Protein AF-A0A2X3LSR6-F1 (afdb_monomer)

InterPro domains:
  IPR012340 Nucleic acid-binding, OB-fold [G3DSA:2.40.50.140] (15-97)
  IPR012340 Nucleic acid-binding, OB-fold [SSF50249] (13-92)

Secondary structure (DSSP, 8-state):
--SSSSHHHHHHHHHHHHHHHHHHHHHHHHHHS-SS---------HHHHHHHHTTS-HHHHHHH--------EEEEEEEETTEEEEEEE-TTS-S------

Mean predicted aligned error: 12.66 Å

Organism: Escherichia coli (NCBI:txid562)

Nearest PDB structures (foldseek):
  1bbw-assembly1_A-2  TM=9.838E-01  e=3.646E-09  Escherichia coli K-12
  1e1o-assembly1_A-2  TM=9.944E-01  e=1.949E-08  Escherichia coli K-12
  1e1t-assembly1_A  TM=9.939E-01  e=5.697E-08  Escherichia coli K-12
  4ex5-assembly1_A  TM=9.685E-01  e=3.325E-05  Burkholderia thailandensis E264
  4ex5-assembly1_B  TM=9.682E-01  e=3.325E-05  Burkholderia thailandensis E264

Sequence (101 aa):
MSEQHAQGADAVVDLNNELKTRREKLANLREQGIAFPNDFRRDHTSDQLHAEFDGKENEELEALNIEVAVAGRMMTRRIMGKASFVTLQDGGWPHSAVRCP

Structure (mmCIF, N/CA/C/O backbone):
data_AF-A0A2X3LSR6-F1
#
_entry.id   AF-A0A2X3LSR6-F1
#
loop_
_atom_site.group_PDB
_atom_site.id
_atom_site.type_symbol
_atom_site.label_atom_id
_atom_site.label_alt_id
_atom_site.label_comp_id
_atom_site.label_asym_id
_atom_site.label_entity_id
_atom_site.label_seq_id
_atom_site.pdbx_PDB_ins_code
_atom_site.Cartn_x
_atom_site.Cartn_y
_atom_site.Cartn_z
_atom_site.occupancy
_atom_site.B_iso_or_equiv
_atom_site.auth_seq_id
_atom_site.auth_comp_id
_atom_site.auth_asym_id
_atom_site.auth_atom_id
_atom_site.pdbx_PDB_model_num
ATOM 1 N N . MET A 1 1 ? 6.698 40.390 -19.262 1.00 45.34 1 MET A N 1
ATOM 2 C CA . MET A 1 1 ? 6.266 39.426 -20.300 1.00 45.34 1 MET A CA 1
ATOM 3 C C . MET A 1 1 ? 7.472 38.615 -20.785 1.00 45.34 1 MET A C 1
ATOM 5 O O . MET A 1 1 ? 7.855 38.771 -21.935 1.00 45.34 1 MET A O 1
ATOM 9 N N . SER A 1 2 ? 8.123 37.798 -19.939 1.00 52.44 2 SER A N 1
ATOM 10 C CA . SER A 1 2 ? 9.283 36.992 -20.395 1.00 52.44 2 SER A CA 1
ATOM 11 C C . SER A 1 2 ? 9.573 35.696 -19.619 1.00 52.44 2 SER A C 1
ATOM 13 O O . SER A 1 2 ? 10.540 35.030 -19.955 1.00 52.44 2 SER A O 1
ATOM 15 N N . GLU A 1 3 ? 8.772 35.273 -18.635 1.00 54.12 3 GLU A N 1
ATOM 16 C CA . GLU A 1 3 ? 9.181 34.156 -17.750 1.00 54.12 3 GLU A CA 1
ATOM 17 C C . GLU A 1 3 ? 8.382 32.851 -17.914 1.00 54.12 3 GLU A C 1
ATOM 19 O O . GLU A 1 3 ? 8.612 31.891 -17.190 1.00 54.12 3 GLU A O 1
ATOM 24 N N . GLN A 1 4 ? 7.470 32.749 -18.886 1.00 53.97 4 GLN A N 1
ATOM 25 C CA . GLN A 1 4 ? 6.543 31.604 -18.962 1.00 53.97 4 GLN A CA 1
ATOM 26 C C . GLN A 1 4 ? 6.953 30.458 -19.909 1.00 53.97 4 GLN A C 1
ATOM 28 O O . GLN A 1 4 ? 6.212 29.491 -20.026 1.00 53.97 4 GLN A O 1
ATOM 33 N N . HIS A 1 5 ? 8.119 30.502 -20.566 1.00 49.12 5 HIS A N 1
ATOM 34 C CA . HIS A 1 5 ? 8.495 29.485 -21.571 1.00 49.12 5 HIS A CA 1
ATOM 35 C C . HIS A 1 5 ? 9.555 28.449 -21.138 1.00 49.12 5 HIS A C 1
ATOM 37 O O . HIS A 1 5 ? 9.809 27.513 -21.892 1.00 49.12 5 HIS A O 1
ATOM 43 N N . ALA A 1 6 ? 10.145 28.550 -19.941 1.00 52.84 6 ALA A N 1
ATOM 44 C CA . ALA A 1 6 ? 11.178 27.602 -19.485 1.00 52.84 6 ALA A CA 1
ATOM 45 C C . ALA A 1 6 ? 10.617 26.314 -18.841 1.00 52.84 6 ALA A C 1
ATOM 47 O O . ALA A 1 6 ? 11.279 25.283 -18.834 1.00 52.84 6 ALA A O 1
ATOM 48 N N . GLN A 1 7 ? 9.375 26.330 -18.349 1.00 53.84 7 GLN A N 1
ATOM 49 C CA . GLN A 1 7 ? 8.830 25.248 -17.513 1.00 53.84 7 GLN A CA 1
ATOM 50 C C . GLN A 1 7 ? 8.427 23.973 -18.284 1.00 53.84 7 GLN A C 1
ATOM 52 O O . GLN A 1 7 ? 8.248 22.920 -17.680 1.00 53.84 7 GLN A O 1
ATOM 57 N N . GLY A 1 8 ? 8.288 24.038 -19.613 1.00 55.38 8 GLY A N 1
ATOM 58 C CA . GLY A 1 8 ? 7.848 22.893 -20.423 1.00 55.38 8 GLY A CA 1
ATOM 59 C C . GLY A 1 8 ? 8.957 21.900 -20.785 1.00 55.38 8 GLY A C 1
ATOM 60 O O . GLY A 1 8 ? 8.681 20.713 -20.931 1.00 55.38 8 GLY A O 1
ATOM 61 N N . ALA A 1 9 ? 10.203 22.360 -20.931 1.00 59.91 9 ALA A N 1
ATOM 62 C CA . ALA A 1 9 ? 11.318 21.508 -21.354 1.00 59.91 9 ALA A CA 1
ATOM 63 C C . ALA A 1 9 ? 11.869 20.660 -20.195 1.00 59.91 9 ALA A C 1
ATOM 65 O O . ALA A 1 9 ? 12.083 19.460 -20.372 1.00 59.91 9 ALA A O 1
ATOM 66 N N . ASP A 1 10 ? 12.007 21.247 -19.001 1.00 61.56 10 ASP A N 1
ATOM 67 C CA . ASP A 1 10 ? 12.478 20.537 -17.804 1.00 61.56 10 ASP A CA 1
ATOM 68 C C . ASP A 1 10 ? 11.505 19.431 -17.372 1.00 61.56 10 ASP A C 1
ATOM 70 O O . ASP A 1 10 ? 11.928 18.315 -17.080 1.00 61.56 10 ASP A O 1
ATOM 74 N N . ALA A 1 11 ? 10.191 19.672 -17.462 1.00 63.38 11 ALA A N 1
ATOM 75 C CA . ALA A 1 11 ? 9.176 18.660 -17.156 1.00 63.38 11 ALA A CA 1
ATOM 76 C C . ALA A 1 11 ? 9.257 17.423 -18.076 1.00 63.38 11 ALA A C 1
ATOM 78 O O . ALA A 1 11 ? 9.000 16.300 -17.641 1.00 63.38 11 ALA A O 1
ATOM 79 N N . VAL A 1 12 ? 9.630 17.604 -19.350 1.00 69.75 12 VAL A N 1
ATOM 80 C CA . VAL A 1 12 ? 9.801 16.495 -20.305 1.00 69.75 12 VAL A CA 1
ATOM 81 C C . VAL A 1 12 ? 11.075 15.702 -20.001 1.00 69.75 12 VAL A C 1
ATOM 83 O O . VAL A 1 12 ? 11.075 14.473 -20.099 1.00 69.75 12 VAL A O 1
ATOM 86 N N . VAL A 1 13 ? 12.156 16.378 -19.606 1.00 74.06 13 VAL A N 1
ATOM 87 C CA . VAL A 1 13 ? 13.413 15.726 -19.206 1.00 74.06 13 VAL A CA 1
ATOM 88 C C . VAL A 1 13 ? 13.230 14.945 -17.901 1.00 74.06 13 VAL A C 1
ATOM 90 O O . VAL A 1 13 ? 13.625 13.778 -17.838 1.00 74.06 13 VAL A O 1
ATOM 93 N N . ASP A 1 14 ? 12.556 15.520 -16.905 1.00 73.19 14 ASP A N 1
ATOM 94 C CA . ASP A 1 14 ? 12.246 14.845 -15.641 1.00 73.19 14 ASP A CA 1
ATOM 95 C C . ASP A 1 14 ? 11.342 13.625 -15.836 1.00 73.19 14 ASP A C 1
ATOM 97 O O . ASP A 1 14 ? 11.612 12.560 -15.276 1.00 73.19 14 ASP A O 1
ATOM 101 N N . LEU A 1 15 ? 10.330 13.721 -16.705 1.00 75.38 15 LEU A N 1
ATOM 102 C CA . LEU A 1 15 ? 9.482 12.580 -17.052 1.00 75.38 15 LEU A CA 1
ATOM 103 C C . LEU A 1 15 ? 10.300 11.439 -17.673 1.00 75.38 15 LEU A C 1
ATOM 105 O O . LEU A 1 15 ? 10.120 10.270 -17.323 1.00 75.38 15 LEU A O 1
ATOM 109 N N . ASN A 1 16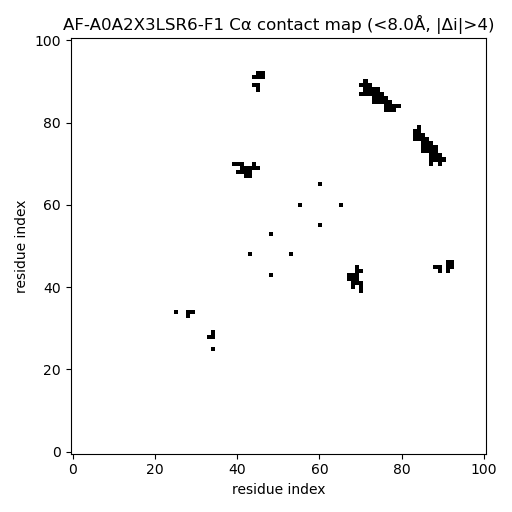 ? 11.231 11.763 -18.572 1.00 82.62 16 ASN A N 1
ATOM 110 C CA . ASN A 1 16 ? 12.107 10.771 -19.194 1.00 82.62 16 ASN A CA 1
ATOM 111 C C . ASN A 1 16 ? 13.038 10.106 -18.168 1.00 82.62 16 ASN A C 1
ATOM 113 O O . ASN A 1 16 ? 13.221 8.884 -18.203 1.00 82.62 16 ASN A O 1
ATOM 117 N N . ASN A 1 17 ? 13.575 10.882 -17.224 1.00 82.56 17 ASN A N 1
ATOM 118 C CA . ASN A 1 17 ? 14.405 10.373 -16.131 1.00 82.56 17 ASN A CA 1
ATOM 119 C C . ASN A 1 17 ? 13.608 9.454 -15.191 1.00 82.56 17 ASN A C 1
ATOM 121 O O . ASN A 1 17 ? 14.084 8.377 -14.808 1.00 82.56 17 ASN A O 1
ATOM 125 N N . GLU A 1 18 ? 12.369 9.822 -14.863 1.00 83.75 18 GLU A N 1
ATOM 126 C CA . GLU A 1 18 ? 11.494 9.014 -14.016 1.00 83.75 18 GLU A CA 1
ATOM 127 C C . GLU A 1 18 ? 11.110 7.694 -14.703 1.00 83.75 18 GLU A C 1
ATOM 129 O O . GLU A 1 18 ? 11.180 6.620 -14.093 1.00 83.75 18 GLU A O 1
ATOM 134 N N . LEU A 1 19 ? 10.783 7.739 -15.998 1.00 85.00 19 LEU A N 1
ATOM 135 C CA . LEU A 1 19 ? 10.496 6.549 -16.800 1.00 85.00 19 LEU A CA 1
ATOM 136 C C . LEU A 1 19 ? 11.706 5.615 -16.895 1.00 85.00 19 LEU A C 1
ATOM 138 O O . LEU A 1 19 ? 11.544 4.397 -16.771 1.00 85.00 19 LEU A O 1
ATOM 142 N N . LYS A 1 20 ? 12.912 6.162 -17.079 1.00 87.19 20 LYS A N 1
ATOM 143 C CA . LYS A 1 20 ? 14.150 5.375 -17.114 1.00 87.19 20 LYS A CA 1
ATOM 144 C C . LYS A 1 20 ? 14.382 4.662 -15.781 1.00 87.19 20 LYS A C 1
ATOM 146 O O . LYS A 1 20 ? 14.531 3.443 -15.761 1.00 87.19 20 LYS A O 1
ATOM 151 N N . THR A 1 21 ? 14.264 5.389 -14.673 1.00 87.94 21 THR A N 1
ATOM 152 C CA . THR A 1 21 ? 14.418 4.838 -13.317 1.00 87.94 21 THR A CA 1
ATOM 153 C C . THR A 1 21 ? 13.399 3.728 -13.029 1.00 87.94 21 THR A C 1
ATOM 155 O O . THR A 1 21 ? 13.728 2.701 -12.431 1.00 87.94 21 THR A O 1
ATOM 158 N N . ARG A 1 22 ? 12.140 3.900 -13.456 1.00 87.88 22 ARG A N 1
ATOM 159 C CA . ARG A 1 22 ? 11.093 2.872 -13.303 1.00 87.88 22 ARG A CA 1
ATOM 160 C C . ARG A 1 22 ? 11.409 1.615 -14.118 1.00 87.88 22 ARG A C 1
ATOM 162 O O . ARG A 1 22 ? 11.193 0.512 -13.622 1.00 87.88 22 ARG A O 1
ATOM 169 N N . ARG A 1 23 ? 11.941 1.765 -15.336 1.00 86.56 23 ARG A N 1
ATOM 170 C CA . ARG A 1 23 ? 12.352 0.637 -16.190 1.00 86.56 23 ARG A CA 1
ATOM 171 C C . ARG A 1 23 ? 13.526 -0.136 -15.602 1.00 86.56 23 ARG A C 1
ATOM 173 O O . ARG A 1 23 ? 13.479 -1.359 -15.599 1.00 86.56 23 ARG A O 1
ATOM 180 N N . GLU A 1 24 ? 14.529 0.559 -15.074 1.00 89.19 24 GLU A N 1
ATOM 181 C CA . GLU A 1 24 ? 15.683 -0.065 -14.412 1.00 89.19 24 GLU A CA 1
ATOM 182 C C . GLU A 1 24 ? 15.246 -0.873 -13.182 1.00 89.19 24 GLU A C 1
ATOM 184 O O . GLU A 1 24 ? 15.592 -2.043 -13.050 1.00 89.19 24 GLU A O 1
ATOM 189 N N . LYS A 1 25 ? 14.385 -0.304 -12.326 1.00 85.94 25 LYS A N 1
ATOM 190 C CA . LYS A 1 25 ? 13.812 -1.031 -11.179 1.00 85.94 25 LYS A CA 1
ATOM 191 C C . LYS A 1 25 ? 13.014 -2.260 -11.608 1.00 85.94 25 LYS A C 1
ATOM 193 O O . LYS A 1 25 ? 13.105 -3.302 -10.968 1.00 85.94 25 LYS A O 1
ATOM 198 N N . LEU A 1 26 ? 12.246 -2.147 -12.689 1.00 86.12 26 LEU A N 1
ATOM 199 C CA . LEU A 1 26 ? 11.477 -3.261 -13.235 1.00 86.12 26 LEU A CA 1
ATOM 200 C C . LEU A 1 26 ? 12.391 -4.361 -13.795 1.00 86.12 26 LEU A C 1
ATOM 202 O O . LEU A 1 26 ? 12.096 -5.537 -13.602 1.00 86.12 26 LEU A O 1
ATOM 206 N N . ALA A 1 27 ? 13.496 -4.000 -14.453 1.00 86.75 27 ALA A N 1
ATOM 207 C CA . ALA A 1 27 ? 14.495 -4.959 -14.921 1.00 86.75 27 ALA A CA 1
ATOM 208 C C . ALA A 1 27 ? 15.113 -5.734 -13.746 1.00 86.75 27 ALA A C 1
ATOM 210 O O . ALA A 1 27 ? 15.076 -6.961 -13.753 1.00 86.75 27 ALA A O 1
ATOM 211 N N . ASN A 1 28 ? 15.535 -5.035 -12.688 1.00 86.88 28 ASN A N 1
ATOM 212 C CA . ASN A 1 28 ? 16.079 -5.668 -11.481 1.00 86.88 28 ASN A CA 1
ATOM 213 C C . ASN A 1 28 ? 15.065 -6.615 -10.809 1.00 86.88 28 ASN A C 1
ATOM 215 O O . ASN A 1 28 ? 15.427 -7.700 -10.364 1.00 86.88 28 ASN A O 1
ATOM 219 N N . LEU A 1 29 ? 13.780 -6.239 -10.762 1.00 83.56 29 LEU A N 1
ATOM 220 C CA . LEU A 1 29 ? 12.719 -7.096 -10.212 1.00 83.56 29 LEU A CA 1
ATOM 221 C C . LEU A 1 29 ? 12.466 -8.350 -11.062 1.00 83.56 29 LEU A C 1
ATOM 223 O O . LEU A 1 29 ? 12.127 -9.394 -10.514 1.00 83.56 29 LEU A O 1
ATOM 227 N N . ARG A 1 30 ? 12.641 -8.267 -12.388 1.00 85.19 30 ARG A N 1
ATOM 228 C CA . ARG A 1 30 ? 12.560 -9.433 -13.285 1.00 85.19 30 ARG A CA 1
ATOM 229 C C . ARG A 1 30 ? 13.735 -10.389 -13.103 1.00 85.19 30 ARG A C 1
ATOM 231 O O . ARG A 1 30 ? 13.541 -11.592 -13.215 1.00 85.19 30 ARG A O 1
ATOM 238 N N . GLU A 1 31 ? 14.930 -9.872 -12.832 1.00 84.19 31 GLU A N 1
ATOM 239 C CA . GLU A 1 31 ? 16.111 -10.701 -12.549 1.00 84.19 31 GLU A CA 1
ATOM 240 C C . GLU A 1 31 ? 15.985 -11.440 -11.211 1.00 84.19 31 GLU A C 1
ATOM 242 O O . GLU A 1 31 ? 16.414 -12.584 -11.090 1.00 84.19 31 GLU A O 1
ATOM 247 N N . GLN A 1 32 ? 15.354 -10.809 -10.217 1.00 78.19 32 GLN A N 1
ATOM 248 C CA . GLN A 1 32 ? 15.119 -11.397 -8.895 1.00 78.19 32 GLN A CA 1
ATOM 249 C C . GLN A 1 32 ? 13.964 -12.416 -8.869 1.00 78.19 32 GLN A C 1
ATOM 251 O O . GLN A 1 32 ? 13.836 -13.153 -7.893 1.00 78.19 32 GLN A O 1
ATOM 256 N N . GLY A 1 33 ? 13.138 -12.491 -9.922 1.00 78.06 33 GLY A N 1
ATOM 257 C CA . GLY A 1 33 ? 12.069 -13.482 -10.050 1.00 78.06 33 GLY A CA 1
ATOM 258 C C . GLY A 1 33 ? 10.773 -12.925 -10.647 1.00 78.06 33 GLY A C 1
ATOM 259 O O . GLY A 1 33 ? 10.761 -12.287 -11.700 1.00 78.06 33 GLY A O 1
ATOM 260 N N . ILE A 1 34 ? 9.640 -13.223 -10.003 1.00 72.19 34 ILE A N 1
ATOM 261 C CA . ILE A 1 34 ? 8.305 -12.870 -10.507 1.00 72.19 34 ILE A CA 1
ATOM 262 C C . ILE A 1 34 ? 8.072 -11.363 -10.328 1.00 72.19 34 ILE A C 1
ATOM 264 O O . ILE A 1 34 ? 7.772 -10.892 -9.236 1.00 72.19 34 ILE A O 1
ATOM 268 N N . ALA A 1 35 ? 8.163 -10.604 -11.422 1.00 72.69 35 ALA A N 1
ATOM 269 C CA . ALA A 1 35 ? 8.010 -9.144 -11.403 1.00 72.69 35 ALA A CA 1
ATOM 270 C C . ALA A 1 35 ? 6.586 -8.652 -11.068 1.00 72.69 35 ALA A C 1
ATOM 272 O O . ALA A 1 35 ? 6.414 -7.498 -10.680 1.00 72.69 35 ALA A O 1
ATOM 273 N N . PHE A 1 36 ? 5.574 -9.507 -11.230 1.00 75.19 36 PHE A N 1
ATOM 274 C CA . PHE A 1 36 ? 4.172 -9.203 -10.929 1.00 75.19 36 PHE A CA 1
ATOM 275 C C . PHE A 1 36 ? 3.545 -10.364 -10.150 1.00 75.19 36 PHE A C 1
ATOM 277 O O . PHE A 1 36 ? 2.857 -11.197 -10.745 1.00 75.19 36 PHE A O 1
ATOM 284 N N . PRO A 1 37 ? 3.823 -10.476 -8.842 1.00 74.62 37 PRO A N 1
ATOM 285 C CA . PRO A 1 37 ? 3.200 -11.498 -8.014 1.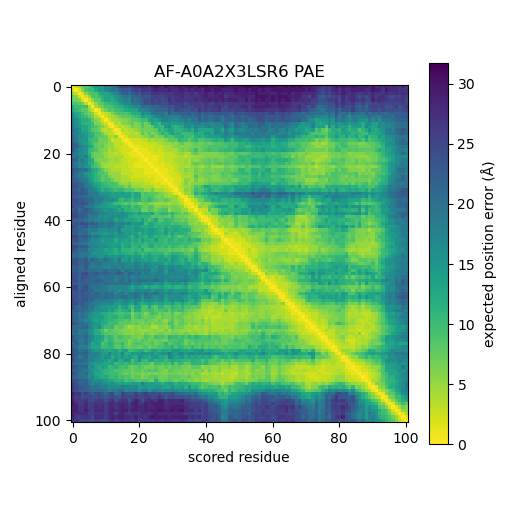00 74.62 37 PRO A CA 1
ATOM 286 C C . PRO A 1 37 ? 1.704 -11.194 -7.861 1.00 74.62 37 PRO A C 1
ATOM 288 O O . PRO A 1 37 ? 1.318 -10.051 -7.618 1.00 74.62 37 PRO A O 1
ATOM 291 N N . ASN A 1 38 ? 0.864 -12.221 -7.989 1.00 75.62 38 ASN A N 1
ATOM 292 C CA . ASN A 1 38 ? -0.587 -12.137 -7.765 1.00 75.62 38 ASN A CA 1
ATOM 293 C C . ASN A 1 38 ? -1.010 -12.907 -6.497 1.00 75.62 38 ASN A C 1
ATOM 295 O O . ASN A 1 38 ? -2.154 -13.329 -6.359 1.00 75.62 38 ASN A O 1
ATOM 299 N N . ASP A 1 39 ? -0.066 -13.137 -5.585 1.00 74.44 39 ASP A N 1
ATOM 300 C CA . ASP A 1 39 ? -0.276 -13.940 -4.376 1.00 74.44 39 ASP A CA 1
ATOM 301 C C . ASP A 1 39 ? -0.790 -13.124 -3.184 1.00 74.44 39 ASP A C 1
ATOM 303 O O . ASP A 1 39 ? -1.208 -13.694 -2.177 1.00 74.44 39 ASP A O 1
ATOM 307 N N . PHE A 1 40 ? -0.785 -11.789 -3.277 1.00 77.12 40 PHE A N 1
ATOM 308 C CA . PHE A 1 40 ? -1.236 -10.948 -2.174 1.00 77.12 40 PHE A CA 1
ATOM 309 C C . PHE A 1 40 ? -2.764 -10.959 -2.069 1.00 77.12 40 PHE A C 1
ATOM 311 O O . PHE A 1 40 ? -3.468 -10.432 -2.934 1.00 77.12 40 PHE A O 1
ATOM 318 N N . ARG A 1 41 ? -3.276 -11.530 -0.978 1.00 74.62 41 ARG A N 1
ATOM 319 C CA . ARG A 1 41 ? -4.689 -11.455 -0.606 1.00 74.62 41 ARG A CA 1
ATOM 320 C C . ARG A 1 41 ? -4.865 -10.379 0.457 1.00 74.62 41 ARG A C 1
ATOM 322 O O . ARG A 1 41 ? -4.158 -10.375 1.455 1.00 74.62 41 ARG A O 1
ATOM 329 N N . ARG A 1 42 ? -5.791 -9.454 0.204 1.00 79.75 42 ARG A N 1
ATOM 330 C CA . ARG A 1 42 ? -6.243 -8.472 1.194 1.00 79.75 42 ARG A CA 1
ATOM 331 C C . ARG A 1 42 ? -7.352 -9.088 2.040 1.00 79.75 42 ARG A C 1
ATOM 333 O O . ARG A 1 42 ? -8.220 -9.761 1.482 1.00 79.75 42 ARG A O 1
ATOM 340 N N . ASP A 1 43 ? -7.342 -8.782 3.328 1.00 76.94 43 ASP A N 1
ATOM 341 C CA . ASP A 1 43 ? -8.379 -9.228 4.261 1.00 76.94 43 ASP A CA 1
ATOM 342 C C . ASP A 1 43 ? -9.386 -8.110 4.544 1.00 76.94 43 ASP A C 1
ATOM 344 O O . ASP A 1 43 ? -10.571 -8.380 4.713 1.00 76.94 43 ASP A O 1
ATOM 348 N N . HIS A 1 44 ? -8.930 -6.851 4.524 1.00 77.56 44 HIS A N 1
ATOM 349 C CA . HIS A 1 44 ? -9.747 -5.685 4.859 1.00 77.56 44 HIS A CA 1
ATOM 350 C C . HIS A 1 44 ? -9.571 -4.563 3.833 1.00 77.56 44 HIS A C 1
ATOM 352 O O . HIS A 1 44 ? -8.504 -4.400 3.233 1.00 77.56 44 HIS A O 1
ATOM 358 N N . THR A 1 45 ? -10.623 -3.770 3.638 1.00 77.50 45 THR A N 1
ATOM 359 C CA . THR A 1 45 ? -10.564 -2.516 2.873 1.00 77.50 45 THR A CA 1
ATOM 360 C C . THR A 1 45 ? -10.499 -1.316 3.814 1.00 77.50 45 THR A C 1
ATOM 362 O O . THR A 1 45 ? -10.942 -1.381 4.960 1.00 77.50 45 THR A O 1
ATOM 365 N N . SER A 1 46 ? -9.966 -0.190 3.330 1.00 77.00 46 SER A N 1
ATOM 366 C CA . SER A 1 46 ? -9.844 1.036 4.133 1.00 77.00 46 SER A CA 1
ATOM 367 C C . SER A 1 46 ? -11.181 1.504 4.721 1.00 77.00 46 SER A C 1
ATOM 369 O O . SER A 1 46 ? -11.209 1.934 5.867 1.00 77.00 46 SER A O 1
ATOM 371 N N . ASP A 1 47 ? -12.293 1.364 3.993 1.00 77.69 47 ASP A N 1
ATOM 372 C CA . ASP A 1 47 ? -13.612 1.780 4.493 1.00 77.69 47 ASP A CA 1
ATOM 373 C C . ASP A 1 47 ? -14.094 0.930 5.668 1.00 77.69 47 ASP A C 1
ATOM 375 O O . ASP A 1 47 ? -14.690 1.460 6.600 1.00 77.69 47 ASP A O 1
ATOM 379 N N . GLN A 1 48 ? -13.838 -0.383 5.632 1.00 79.12 48 GLN A N 1
ATOM 380 C CA . GLN A 1 48 ? -14.195 -1.286 6.729 1.00 79.12 48 GLN A CA 1
ATOM 381 C C . GLN A 1 48 ? -13.407 -0.926 7.986 1.00 79.12 48 GLN A C 1
ATOM 383 O O . GLN A 1 48 ? -13.979 -0.858 9.070 1.00 79.12 48 GLN A O 1
ATOM 388 N N . LEU A 1 49 ? -12.116 -0.620 7.820 1.00 80.44 49 LEU A N 1
ATOM 389 C CA . LEU A 1 49 ? -11.267 -0.202 8.928 1.00 80.44 49 LEU A CA 1
ATOM 390 C C . LEU A 1 49 ? -11.737 1.128 9.527 1.00 80.44 49 LEU A C 1
ATOM 392 O O . LEU A 1 49 ? -11.875 1.230 10.740 1.00 80.44 49 LEU A O 1
ATOM 396 N N . HIS A 1 50 ? -12.045 2.129 8.702 1.00 79.25 50 HIS A N 1
ATOM 397 C CA . HIS A 1 50 ? -12.576 3.397 9.204 1.00 79.25 50 HIS A CA 1
ATOM 398 C C . HIS A 1 50 ? -13.932 3.220 9.894 1.00 79.25 50 HIS A C 1
ATOM 400 O O . HIS A 1 50 ? -14.134 3.736 10.987 1.00 79.25 50 HIS A O 1
ATOM 406 N N . ALA A 1 51 ? -14.843 2.432 9.319 1.00 79.75 51 ALA A N 1
ATOM 407 C CA . ALA A 1 51 ? -16.156 2.198 9.913 1.00 79.75 51 ALA A CA 1
ATOM 408 C C . ALA A 1 51 ? -16.084 1.495 11.280 1.00 79.75 51 ALA A C 1
ATOM 410 O O . ALA A 1 51 ? -16.881 1.797 12.167 1.00 79.75 51 ALA A O 1
ATOM 411 N N . GLU A 1 52 ? -15.153 0.555 11.453 1.00 76.62 52 GLU A N 1
ATOM 412 C CA . GLU A 1 52 ? -15.048 -0.251 12.671 1.00 76.62 52 GLU A CA 1
ATOM 413 C C . GLU A 1 52 ? -14.128 0.365 13.739 1.00 76.62 52 GLU A C 1
ATOM 415 O O . GLU A 1 52 ? -14.322 0.115 14.933 1.00 76.62 52 GLU A O 1
ATOM 420 N N . PHE A 1 53 ? -13.141 1.171 13.333 1.00 77.25 53 PHE A N 1
ATOM 421 C CA . PHE A 1 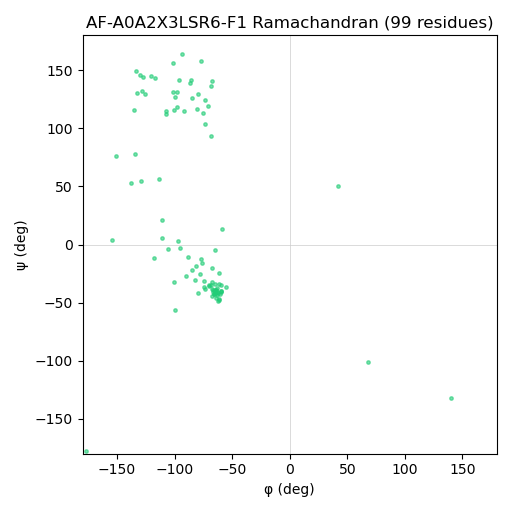53 ? -12.080 1.656 14.219 1.00 77.25 53 PHE A CA 1
ATOM 422 C C . PHE A 1 53 ? -12.022 3.181 14.402 1.00 77.25 53 PHE A C 1
ATOM 424 O O . PHE A 1 53 ? -11.374 3.604 15.354 1.00 77.25 53 PHE A O 1
ATOM 431 N N . ASP A 1 54 ? -12.730 4.011 13.617 1.00 77.75 54 ASP A N 1
ATOM 432 C CA . ASP A 1 54 ? -12.735 5.479 13.836 1.00 77.75 54 ASP A CA 1
ATOM 433 C C . ASP A 1 54 ? -13.298 5.874 15.217 1.00 77.75 54 ASP A C 1
ATOM 435 O O . ASP A 1 54 ? -12.999 6.951 15.728 1.00 77.75 54 ASP A O 1
ATOM 439 N N . GLY A 1 55 ? -14.135 5.021 15.816 1.00 75.69 55 GLY A N 1
ATOM 440 C CA . GLY A 1 55 ? -14.762 5.265 17.117 1.00 75.69 55 GLY A CA 1
ATOM 441 C C . GLY A 1 55 ? -14.044 4.657 18.324 1.00 75.69 55 GLY A C 1
ATOM 442 O O . GLY A 1 55 ? -14.531 4.847 19.436 1.00 75.69 55 GLY A O 1
ATOM 443 N N . LYS A 1 56 ? -12.950 3.905 18.135 1.00 76.25 56 LYS A N 1
ATOM 444 C CA . LYS A 1 56 ? -12.235 3.228 19.234 1.00 76.25 56 LYS A CA 1
ATOM 445 C C . LYS A 1 56 ? -11.052 4.068 19.707 1.00 76.25 56 LYS A C 1
ATOM 447 O O . LYS A 1 56 ? -10.357 4.678 18.896 1.00 76.25 56 LYS A O 1
ATOM 452 N N . GLU A 1 57 ? -10.810 4.095 21.015 1.00 77.50 57 GLU A N 1
ATOM 453 C CA . GLU A 1 57 ? -9.631 4.772 21.559 1.00 77.50 57 GLU A CA 1
ATOM 454 C C . GLU A 1 57 ? -8.360 3.938 21.362 1.00 77.50 57 GLU A C 1
ATOM 456 O O . GLU A 1 57 ? -8.389 2.718 21.198 1.00 77.50 57 GLU A O 1
ATOM 461 N N . ASN A 1 58 ? -7.213 4.617 21.386 1.00 74.25 58 ASN A N 1
ATOM 462 C CA . ASN A 1 58 ? -5.915 4.007 21.106 1.00 74.25 58 ASN A CA 1
ATOM 463 C C . ASN A 1 58 ? -5.580 2.858 22.079 1.00 74.25 58 ASN A C 1
ATOM 465 O O . ASN A 1 58 ? -5.012 1.848 21.676 1.00 74.25 58 ASN A O 1
ATOM 469 N N . GLU A 1 59 ? -6.003 2.974 23.341 1.00 73.19 59 GLU A N 1
ATOM 470 C CA . GLU A 1 59 ? -5.796 1.948 24.374 1.00 73.19 59 GLU A CA 1
ATOM 471 C C . GLU A 1 59 ? -6.550 0.641 24.061 1.00 73.19 59 GLU A C 1
ATOM 473 O O . GLU A 1 59 ? -6.050 -0.454 24.322 1.00 73.19 59 GLU A O 1
ATOM 478 N N . GLU A 1 60 ? -7.729 0.732 23.438 1.00 72.06 60 GLU A N 1
ATOM 479 C CA . GLU A 1 60 ? -8.515 -0.436 23.027 1.00 72.06 60 GLU A CA 1
ATOM 480 C C . GLU A 1 60 ? -7.904 -1.118 21.797 1.00 72.06 60 GLU A C 1
ATOM 482 O O . GLU A 1 60 ? -7.894 -2.345 21.701 1.00 72.06 60 GLU A O 1
ATOM 487 N N . LEU A 1 61 ? -7.354 -0.333 20.868 1.00 75.31 61 LEU A N 1
ATOM 488 C CA . LEU A 1 61 ? -6.666 -0.846 19.681 1.00 75.31 61 LEU A CA 1
ATOM 489 C C . LEU A 1 61 ? -5.369 -1.579 20.047 1.00 75.31 61 LEU A C 1
ATOM 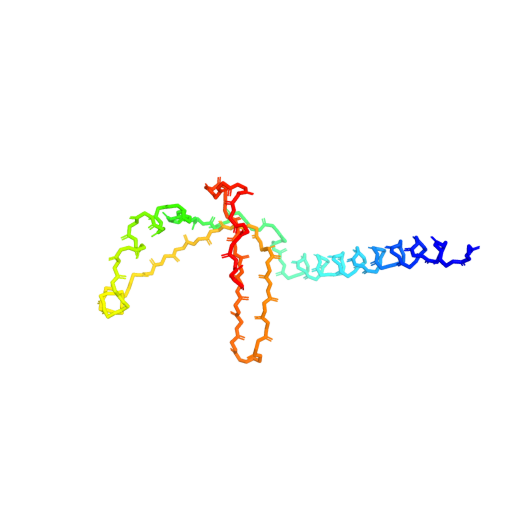491 O O . LEU A 1 61 ? -5.099 -2.649 19.497 1.00 75.31 61 LEU A O 1
ATOM 495 N N . GLU A 1 62 ? -4.603 -1.044 21.001 1.00 74.19 62 GLU A N 1
ATOM 496 C CA . GLU A 1 62 ? -3.392 -1.690 21.516 1.00 74.19 62 GLU A CA 1
ATOM 497 C C . GLU A 1 62 ? -3.709 -3.015 22.226 1.00 74.19 62 GLU A C 1
ATOM 499 O O . GLU A 1 62 ? -2.997 -4.002 22.033 1.00 7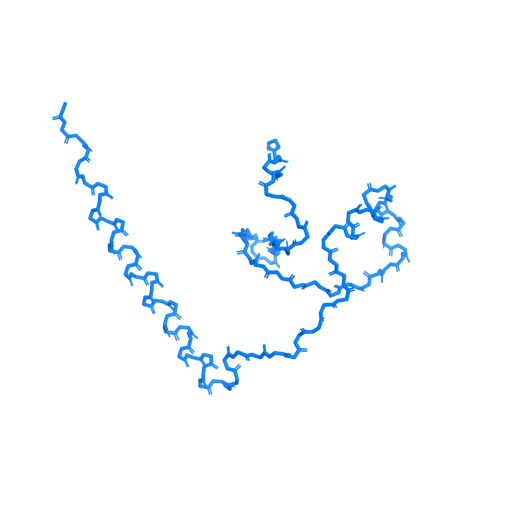4.19 62 GLU A O 1
ATOM 504 N N . ALA A 1 63 ? -4.804 -3.076 22.991 1.00 73.94 63 ALA A N 1
ATOM 505 C CA . ALA A 1 63 ? -5.232 -4.302 23.665 1.00 73.94 63 ALA A CA 1
ATOM 506 C C . ALA A 1 63 ? -5.756 -5.376 22.692 1.00 73.94 63 ALA A C 1
ATOM 508 O O . ALA A 1 63 ? -5.555 -6.570 22.924 1.00 73.94 63 ALA A O 1
ATOM 509 N N . LEU A 1 64 ? -6.429 -4.967 21.612 1.00 74.56 64 LEU A N 1
ATOM 510 C CA . LEU A 1 64 ? -7.001 -5.877 20.617 1.00 74.56 64 LEU A CA 1
ATOM 511 C C . LEU A 1 64 ? -5.954 -6.438 19.640 1.00 74.56 64 LEU A C 1
ATOM 513 O O . LEU A 1 64 ? -6.174 -7.520 19.098 1.00 74.56 64 LEU A O 1
ATOM 517 N N . ASN A 1 65 ? -4.837 -5.730 19.428 1.00 76.56 65 ASN A N 1
ATOM 518 C CA . ASN A 1 65 ? -3.695 -6.138 18.597 1.00 76.56 65 ASN A CA 1
ATOM 519 C C . ASN A 1 65 ? -4.103 -6.803 17.264 1.00 76.56 65 ASN A C 1
ATOM 521 O O . ASN A 1 65 ? -3.670 -7.909 16.930 1.00 76.56 65 ASN A O 1
ATOM 525 N N . ILE A 1 66 ? -5.000 -6.144 16.529 1.00 76.75 66 ILE A N 1
ATOM 526 C CA . ILE A 1 66 ? -5.603 -6.694 15.314 1.00 76.75 66 ILE A CA 1
ATOM 527 C C . ILE A 1 66 ? -4.627 -6.519 14.152 1.00 76.75 66 ILE A C 1
ATOM 529 O O . ILE A 1 66 ? -4.312 -5.401 13.745 1.00 76.75 66 ILE A O 1
ATOM 533 N N . GLU A 1 67 ? -4.172 -7.636 13.595 1.00 80.19 67 GLU A N 1
ATOM 534 C CA . GLU A 1 67 ? -3.355 -7.655 12.386 1.00 80.19 67 GLU A CA 1
ATOM 535 C C . GLU A 1 67 ? -4.260 -7.609 11.148 1.00 80.19 67 GLU A C 1
ATOM 537 O O . GLU A 1 67 ? -5.175 -8.420 11.000 1.00 80.19 67 GLU A O 1
ATOM 542 N N . VAL A 1 68 ? -4.021 -6.643 10.256 1.00 81.62 68 VAL A N 1
ATOM 543 C CA . VAL A 1 68 ? -4.828 -6.444 9.045 1.00 81.62 68 VAL A CA 1
ATOM 544 C C . VAL A 1 68 ? -3.945 -6.372 7.803 1.00 81.62 68 VAL A C 1
ATOM 546 O O . VAL A 1 68 ? -2.963 -5.631 7.758 1.00 81.62 68 VAL A O 1
ATOM 549 N N . ALA A 1 69 ? -4.317 -7.117 6.762 1.00 82.56 69 ALA A N 1
ATOM 550 C CA . ALA A 1 69 ? -3.678 -7.052 5.452 1.00 82.56 69 ALA A CA 1
ATOM 551 C C . ALA A 1 69 ? -4.481 -6.154 4.498 1.00 82.56 69 ALA A C 1
ATOM 553 O O . ALA A 1 69 ? -5.631 -6.455 4.163 1.00 82.56 69 ALA A O 1
ATOM 554 N N . VAL A 1 70 ? -3.853 -5.074 4.023 1.00 81.31 70 VAL A N 1
ATOM 555 C CA . VAL A 1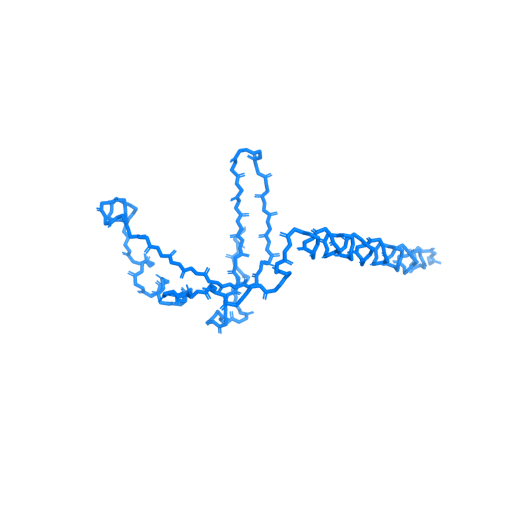 70 ? -4.433 -4.114 3.067 1.00 81.31 70 VAL A CA 1
ATOM 556 C C . VAL A 1 70 ? -3.601 -4.035 1.785 1.00 81.31 70 VAL A C 1
ATOM 558 O O . VAL A 1 70 ? -2.374 -4.114 1.821 1.00 81.31 70 VAL A O 1
ATOM 561 N N . ALA A 1 71 ? -4.264 -3.841 0.643 1.00 81.75 71 ALA A N 1
ATOM 562 C CA . ALA A 1 71 ? -3.623 -3.579 -0.647 1.00 81.75 71 ALA A CA 1
ATOM 563 C C . ALA A 1 71 ? -4.200 -2.317 -1.281 1.00 81.75 71 ALA A C 1
ATOM 565 O O . ALA A 1 71 ? -5.394 -2.058 -1.192 1.00 81.75 71 ALA A O 1
ATOM 566 N N 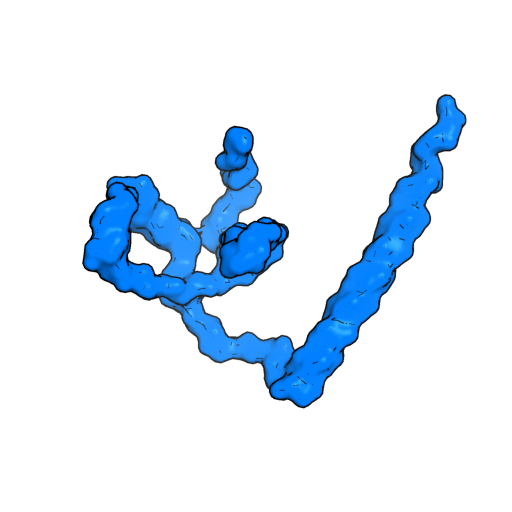. GLY A 1 72 ? -3.356 -1.551 -1.968 1.00 83.19 72 GLY A N 1
ATOM 567 C CA . GLY A 1 72 ? -3.790 -0.347 -2.661 1.00 83.19 72 GLY A CA 1
ATOM 568 C C . GLY A 1 72 ? -2.667 0.328 -3.437 1.00 83.19 72 GLY A C 1
ATOM 569 O O . GLY A 1 72 ? -1.526 -0.140 -3.482 1.00 83.19 72 GLY A O 1
ATOM 570 N N . ARG A 1 73 ? -2.990 1.463 -4.051 1.00 81.56 73 ARG A N 1
ATOM 571 C CA . ARG A 1 73 ? -2.023 2.331 -4.717 1.00 81.56 73 ARG A CA 1
ATOM 572 C C . ARG A 1 73 ? -1.302 3.191 -3.684 1.00 81.56 73 ARG A C 1
ATOM 574 O O . ARG A 1 73 ? -1.932 3.875 -2.884 1.00 81.56 73 ARG A O 1
ATOM 581 N N . MET A 1 74 ? 0.028 3.214 -3.739 1.00 81.31 74 MET A N 1
ATOM 582 C CA . MET A 1 74 ? 0.825 4.149 -2.945 1.00 81.31 74 MET A CA 1
ATOM 583 C C . MET A 1 74 ? 0.650 5.572 -3.487 1.00 81.31 74 MET A C 1
ATOM 585 O O . MET A 1 74 ? 0.986 5.836 -4.643 1.00 81.31 74 MET A O 1
ATOM 589 N N . MET A 1 75 ? 0.130 6.472 -2.652 1.00 82.00 75 MET A N 1
ATOM 590 C CA . MET A 1 75 ? -0.136 7.866 -3.022 1.00 82.00 75 MET A CA 1
ATOM 591 C C . MET A 1 75 ? 0.965 8.792 -2.530 1.00 82.00 75 MET A C 1
ATOM 593 O O . MET A 1 75 ? 1.596 9.490 -3.319 1.00 82.00 75 MET A O 1
ATOM 597 N N . THR A 1 76 ? 1.228 8.774 -1.223 1.00 80.56 76 THR A N 1
ATOM 598 C CA . THR A 1 76 ? 2.287 9.587 -0.622 1.00 80.56 76 THR A CA 1
ATOM 599 C C . THR A 1 76 ? 3.169 8.725 0.262 1.00 80.56 76 THR A C 1
ATOM 601 O O . THR A 1 76 ? 2.708 7.766 0.881 1.00 80.56 76 THR A O 1
ATOM 604 N N . ARG A 1 77 ? 4.458 9.058 0.301 1.00 83.75 77 ARG A N 1
ATOM 605 C CA . ARG A 1 77 ? 5.437 8.403 1.163 1.00 83.75 77 ARG A CA 1
ATOM 606 C C . ARG A 1 77 ? 6.295 9.469 1.821 1.00 83.75 77 ARG A C 1
ATOM 608 O O . ARG A 1 77 ? 7.032 10.174 1.136 1.00 83.75 77 ARG A O 1
ATOM 615 N N . ARG A 1 78 ? 6.209 9.563 3.144 1.00 83.88 78 ARG A N 1
ATOM 616 C CA . ARG A 1 78 ? 7.018 10.456 3.976 1.00 83.88 78 ARG A CA 1
ATOM 617 C C . ARG A 1 78 ? 8.029 9.611 4.735 1.00 83.88 78 ARG A C 1
ATOM 619 O O . ARG A 1 78 ? 7.650 8.764 5.538 1.00 83.88 78 ARG A O 1
ATOM 626 N N . ILE A 1 79 ? 9.308 9.810 4.440 1.00 83.31 79 ILE A N 1
ATOM 627 C CA . ILE A 1 79 ? 10.403 9.047 5.043 1.00 83.31 79 ILE A CA 1
ATOM 628 C C . ILE A 1 79 ? 11.024 9.913 6.135 1.00 83.31 79 ILE A C 1
ATOM 630 O O . ILE A 1 79 ? 11.600 10.955 5.839 1.00 83.31 79 ILE A O 1
ATOM 634 N N . MET A 1 80 ? 10.919 9.466 7.382 1.00 77.69 80 MET A N 1
ATOM 635 C CA . MET A 1 80 ? 11.479 10.119 8.567 1.00 77.69 80 MET A CA 1
ATOM 636 C C . MET A 1 80 ? 12.581 9.220 9.155 1.00 77.69 80 MET A C 1
ATOM 638 O O . MET A 1 80 ? 12.519 8.772 10.300 1.00 77.69 80 MET A O 1
ATOM 642 N N . GLY A 1 81 ? 13.584 8.888 8.335 1.00 85.06 81 GLY A N 1
ATOM 643 C CA . GLY A 1 81 ? 14.710 8.034 8.725 1.00 85.06 81 GLY A CA 1
ATOM 644 C C . GLY A 1 81 ? 14.302 6.579 8.979 1.00 85.06 81 GLY A C 1
ATOM 645 O O . GLY A 1 81 ? 14.149 5.813 8.033 1.00 85.06 81 GLY A O 1
ATOM 646 N N . LYS A 1 82 ? 14.155 6.199 10.257 1.00 80.00 82 LYS A N 1
ATOM 647 C CA . LYS A 1 82 ? 13.813 4.824 10.683 1.00 80.00 82 LYS A CA 1
ATOM 648 C C . LYS A 1 82 ? 12.320 4.502 10.591 1.00 80.00 82 LYS A C 1
ATOM 650 O O . LYS A 1 82 ? 11.963 3.331 10.594 1.00 80.00 82 LYS A O 1
ATOM 655 N N . ALA A 1 83 ? 11.467 5.522 10.523 1.00 82.00 83 ALA A N 1
ATOM 656 C CA . ALA A 1 83 ? 10.031 5.364 10.351 1.00 82.00 83 ALA A CA 1
ATOM 657 C C . ALA A 1 83 ? 9.600 5.997 9.028 1.00 82.00 83 ALA A C 1
ATOM 659 O O . ALA A 1 83 ? 10.117 7.039 8.615 1.00 82.00 83 ALA A O 1
ATOM 660 N N . SER A 1 84 ? 8.635 5.376 8.362 1.00 83.31 84 SER A N 1
ATOM 661 C CA . SER A 1 84 ? 8.043 5.917 7.146 1.00 83.31 84 SER A CA 1
ATOM 662 C C . SER A 1 84 ? 6.533 5.836 7.223 1.00 83.31 84 SER A C 1
ATOM 664 O O . SER A 1 84 ? 5.987 4.771 7.494 1.00 83.31 84 SER A O 1
ATOM 666 N N . PHE A 1 85 ? 5.877 6.951 6.926 1.00 83.69 85 PHE A N 1
ATOM 667 C CA . PHE A 1 85 ? 4.430 7.013 6.794 1.00 83.69 85 PHE A CA 1
ATOM 668 C C . PHE A 1 85 ? 4.068 6.917 5.321 1.00 83.69 85 PHE A C 1
ATOM 670 O O . PHE A 1 85 ? 4.640 7.618 4.477 1.00 83.69 85 PHE A O 1
ATOM 677 N N . VAL A 1 86 ? 3.124 6.038 5.012 1.00 84.88 86 VAL A N 1
ATOM 678 C CA . VAL A 1 86 ? 2.652 5.803 3.651 1.00 84.88 86 VAL A CA 1
ATOM 679 C C . VAL A 1 86 ? 1.145 5.970 3.630 1.00 84.88 86 VAL A C 1
ATOM 681 O O . VAL A 1 86 ? 0.442 5.365 4.431 1.00 84.88 86 VAL A O 1
ATOM 684 N N . THR A 1 87 ? 0.649 6.770 2.692 1.00 81.75 87 THR A N 1
ATOM 685 C CA . THR A 1 87 ? -0.779 6.808 2.376 1.00 81.75 87 THR A CA 1
ATOM 686 C C . THR A 1 87 ? -1.044 5.819 1.250 1.00 81.75 87 THR A C 1
ATOM 688 O O . THR A 1 87 ? -0.547 5.999 0.132 1.00 81.75 87 THR A O 1
ATOM 691 N N . LEU A 1 88 ? -1.815 4.778 1.553 1.00 81.94 88 LEU A N 1
ATOM 692 C CA . LEU A 1 88 ? -2.299 3.787 0.597 1.00 81.94 88 LEU A CA 1
ATOM 693 C C . LEU A 1 88 ? -3.756 4.101 0.252 1.00 81.94 88 LEU A C 1
ATOM 695 O O . LEU A 1 88 ? -4.562 4.333 1.144 1.00 81.94 88 LEU A O 1
ATOM 699 N N . GLN A 1 89 ? -4.079 4.119 -1.039 1.00 80.38 89 GLN A N 1
ATOM 700 C CA . GLN A 1 89 ? -5.442 4.271 -1.539 1.00 80.38 89 GLN A CA 1
ATOM 701 C C . GLN A 1 89 ? -5.925 2.935 -2.105 1.00 80.38 89 GLN A C 1
ATOM 703 O O . GLN A 1 89 ? -5.411 2.479 -3.129 1.00 80.38 89 GLN A O 1
ATOM 708 N N . ASP A 1 90 ? -6.910 2.321 -1.453 1.00 81.81 90 ASP A N 1
ATOM 709 C CA . ASP A 1 90 ? -7.675 1.199 -2.008 1.00 81.81 90 ASP A CA 1
ATOM 710 C C . ASP A 1 90 ? -8.955 1.715 -2.698 1.00 81.81 90 ASP A C 1
ATOM 712 O O . ASP A 1 90 ? -9.378 2.854 -2.489 1.00 81.81 90 ASP A O 1
ATOM 716 N N . GLY A 1 91 ? -9.580 0.880 -3.527 1.00 71.38 91 GLY A N 1
ATOM 717 C CA . GLY A 1 91 ? -10.791 1.190 -4.289 1.00 71.38 91 GLY A CA 1
ATOM 718 C C . GLY A 1 91 ? -12.047 1.450 -3.451 1.00 71.38 91 GLY A C 1
ATOM 719 O O . GLY A 1 91 ? -13.070 1.794 -4.031 1.00 71.38 91 GLY A O 1
ATOM 720 N N . GLY A 1 92 ? -11.986 1.291 -2.125 1.00 61.91 92 GLY A N 1
ATOM 721 C CA . GLY A 1 92 ? -13.064 1.708 -1.223 1.00 61.91 92 GLY A CA 1
ATOM 722 C C . GLY A 1 92 ? -13.136 3.227 -1.030 1.00 61.91 92 GLY A C 1
ATOM 723 O O . GLY A 1 92 ? -14.211 3.811 -0.928 1.00 61.91 92 GLY A O 1
ATOM 724 N N . TRP A 1 93 ? -11.995 3.914 -1.096 1.00 42.22 93 TRP A N 1
ATOM 725 C CA . TRP A 1 93 ? -11.951 5.309 -0.679 1.00 42.22 93 TRP A CA 1
ATOM 726 C C . TRP A 1 93 ? -12.639 6.231 -1.709 1.00 42.22 93 TRP A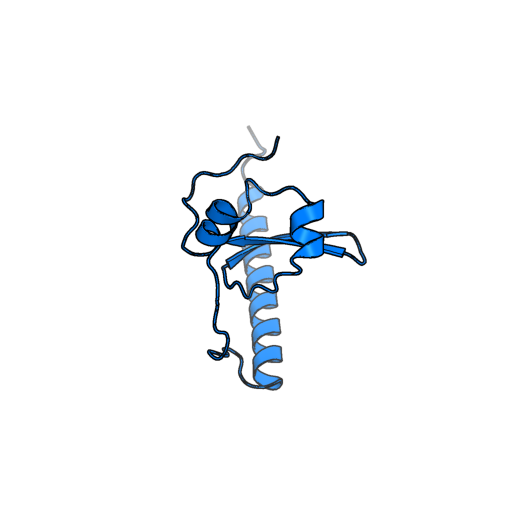 C 1
ATOM 728 O O . TRP A 1 93 ? -12.221 6.253 -2.875 1.00 42.22 93 TRP A O 1
ATOM 738 N N . PRO A 1 94 ? -13.646 7.050 -1.329 1.00 47.78 94 PRO A N 1
ATOM 739 C CA . PRO A 1 94 ? -14.188 8.057 -2.226 1.00 47.78 94 PRO A CA 1
ATOM 740 C C . PRO A 1 94 ? -13.116 9.122 -2.472 1.00 47.78 94 PRO A C 1
ATOM 742 O O . PRO A 1 94 ? -12.408 9.538 -1.558 1.00 47.78 94 PRO A O 1
ATOM 745 N N . HIS A 1 95 ? -13.021 9.607 -3.708 1.00 42.88 95 HIS A N 1
ATOM 746 C CA . HIS A 1 95 ? -12.049 10.599 -4.195 1.00 42.88 95 HIS A CA 1
ATOM 747 C C . HIS A 1 95 ? -12.047 11.978 -3.474 1.00 42.88 95 HIS A C 1
ATOM 749 O O . HIS A 1 95 ? -11.443 12.927 -3.971 1.00 42.88 95 HIS A O 1
ATOM 755 N N . SER A 1 96 ? -12.687 12.127 -2.313 1.00 37.47 96 SER A N 1
ATOM 756 C CA . SER A 1 96 ? -12.955 13.402 -1.643 1.00 37.47 96 SER A CA 1
ATOM 757 C C . SER A 1 96 ? -12.529 13.429 -0.170 1.00 37.47 96 SER A C 1
ATOM 759 O O . SER A 1 96 ? -13.328 13.767 0.700 1.00 37.47 96 SER A O 1
ATOM 761 N N . ALA A 1 97 ? -11.271 13.113 0.130 1.00 38.97 97 ALA A N 1
ATOM 762 C CA . ALA A 1 97 ? -10.709 13.374 1.458 1.00 38.97 97 ALA A CA 1
ATOM 763 C C . ALA A 1 97 ? -9.279 13.928 1.384 1.00 38.97 97 ALA A C 1
ATOM 765 O O . ALA A 1 97 ? -8.355 13.466 2.048 1.00 38.97 97 ALA A O 1
ATOM 766 N N . VAL A 1 98 ? -9.110 14.997 0.601 1.00 38.47 98 VAL A N 1
ATOM 767 C CA . VAL A 1 98 ? -8.147 16.043 0.965 1.00 38.47 98 VAL A CA 1
ATOM 768 C C . VAL A 1 98 ? -8.715 16.731 2.201 1.00 38.47 98 VAL A C 1
ATOM 770 O O . VAL A 1 98 ? -9.542 17.635 2.098 1.00 38.47 98 VAL A O 1
ATOM 773 N N . ARG A 1 99 ? -8.306 16.276 3.383 1.00 32.44 99 ARG A N 1
ATOM 774 C CA . ARG A 1 99 ? -8.410 17.081 4.601 1.00 32.44 99 ARG A CA 1
ATOM 775 C C . ARG A 1 99 ? -7.300 16.706 5.577 1.00 32.44 99 ARG A C 1
ATOM 777 O O . ARG A 1 99 ? -7.517 16.019 6.564 1.00 32.44 99 ARG A O 1
ATOM 784 N N . CYS A 1 100 ? -6.095 17.179 5.278 1.00 24.30 100 CYS A N 1
ATOM 785 C CA . CYS A 1 100 ? -5.195 17.608 6.344 1.00 24.30 100 CYS A CA 1
ATOM 786 C C . CYS A 1 100 ? -5.532 19.079 6.656 1.00 24.30 100 CYS A C 1
ATOM 788 O O . CYS A 1 100 ? -5.789 19.819 5.700 1.00 24.30 100 CYS A O 1
ATOM 790 N N . PRO A 1 101 ? -5.565 19.517 7.927 1.00 36.81 101 PRO A N 1
ATOM 791 C CA . PRO A 1 101 ? -5.219 20.901 8.237 1.00 36.81 101 PRO A CA 1
ATOM 792 C C . PRO A 1 101 ? -3.771 21.205 7.817 1.00 36.81 101 PRO A C 1
ATOM 794 O O . PRO A 1 101 ? -2.943 20.261 7.789 1.00 36.81 101 PRO A O 1
#

Foldseek 3Di:
DPDPPPPVPVVVVVVVVVVVVVVVVLVVCVVVPDSDDPPQDFDDEPVVCCVVPVPDDPVVCVVVVDDGGDDADWDDWDPPDPDIDTDGDDPVDDPPPPDDD

pLDDT: mean 73.0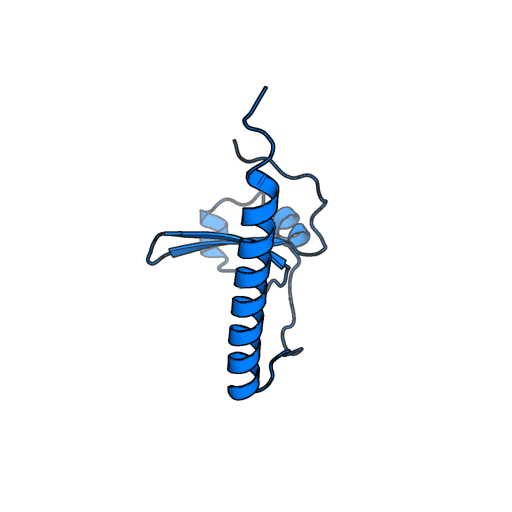6, std 14.33, range [24.3, 89.19]

Radius of gyration: 19.81 Å; Cα contacts (8 Å, |Δi|>4): 61; chains: 1; bounding box: 32×53×46 Å

Solvent-accessible surface area (backbone atoms only — not comparable to full-atom values): 6643 Å² total; per-residue (Å²): 144,83,82,84,77,66,70,66,58,56,55,53,53,52,50,52,52,51,53,49,53,54,50,53,54,49,51,55,39,46,75,78,44,78,69,75,77,84,78,83,73,62,79,50,52,66,53,59,50,49,72,71,45,73,84,56,56,69,71,57,52,64,74,62,64,78,85,79,42,71,66,58,47,81,75,48,78,50,77,63,86,94,47,70,54,69,47,67,50,36,95,66,61,71,97,78,72,93,73,75,134